Protein AF-A0A453LXI0-F1 (afdb_monomer)

pLDDT: mean 92.58, std 4.7, range [62.09, 98.31]

Organism: Aegilops tauschii subsp. strangulata (NCBI:txid200361)

Nearest PDB structures (foldseek):
  7ae3-assembly1_G  TM=7.743E-01  e=3.314E-04  Homo sapiens
  2mx4-assembly1_A  TM=5.446E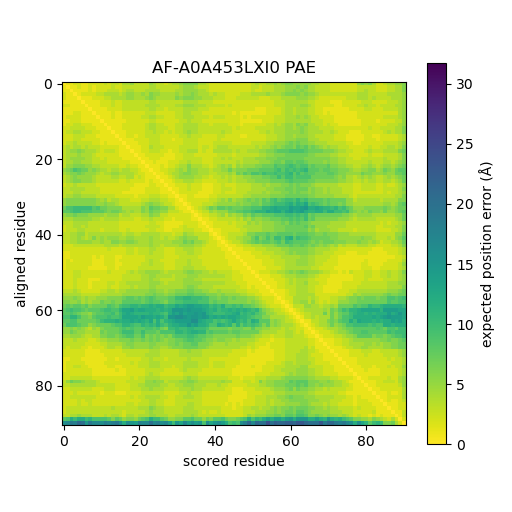-01  e=5.163E+00  Homo sapiens
  3vto-assembly2_P  TM=2.882E-01  e=8.525E+00  Muvirus mu
  3vto-assembly2_Q  TM=2.413E-01  e=9.076E+00  Muvirus mu

Radius of gyration: 15.56 Å; Cα contacts (8 Å, |Δi|>4): 134; chains: 1; bounding box: 40×26×40 Å

InterPro domains:
  IPR012340 Nucleic acid-binding, OB-fold [G3DSA:2.40.50.140] (1-90)
  IPR013238 RNA polymerase III, subunit Rpc25 [PF08292] (1-89)

Sequence (91 aa):
VSLDFFSDICIPGHLMQFGTVRGEDGRWALKTEDGDELHLDTDDEIRFLVSSIKYPPIPVEQKEDDKPFAPMQINGSIKGDGLGLLAWWAA

Foldseek 3Di:
DDDPVGDQEAADPVQEEPQWDQDPVRWIWRQDPVGDTHTDDPPFDWDWAFPDKDQDPDDPDDDPPHDDDDRMHTYIHQYDPCGTGVVVVDD

Structure (mmCIF, N/CA/C/O backbone):
data_AF-A0A453LXI0-F1
#
_entry.id   AF-A0A453LXI0-F1
#
loop_
_atom_site.group_PDB
_atom_site.id
_atom_site.type_symbol
_atom_site.label_atom_id
_atom_site.label_alt_id
_atom_site.label_comp_id
_atom_site.label_asym_id
_atom_site.label_entity_id
_atom_site.label_seq_id
_atom_site.pdbx_PDB_ins_code
_atom_site.Cartn_x
_atom_site.Cartn_y
_atom_site.Cartn_z
_atom_site.occupancy
_atom_site.B_iso_or_equiv
_atom_site.auth_seq_id
_atom_site.auth_comp_id
_atom_site.auth_asym_id
_atom_site.auth_atom_id
_atom_site.pdbx_PDB_model_num
ATOM 1 N N . VAL A 1 1 ? -5.556 -0.922 -1.723 1.00 94.62 1 VAL A N 1
ATOM 2 C CA . VAL A 1 1 ? -5.004 -2.290 -1.845 1.00 94.62 1 VAL A CA 1
ATOM 3 C C . VAL A 1 1 ? -5.963 -3.212 -1.133 1.00 94.62 1 VAL A C 1
ATOM 5 O O . VAL A 1 1 ? -6.434 -2.839 -0.065 1.00 94.62 1 VAL A O 1
ATOM 8 N N . SER A 1 2 ? -6.275 -4.360 -1.710 1.00 95.25 2 SER A N 1
ATOM 9 C CA . SER A 1 2 ? -7.170 -5.339 -1.099 1.00 95.25 2 SER A CA 1
ATOM 10 C C . SER A 1 2 ? -6.572 -6.732 -1.178 1.00 95.25 2 SER A C 1
ATOM 12 O O . SER A 1 2 ? -5.802 -7.047 -2.078 1.00 95.25 2 SER A O 1
ATOM 14 N N . LEU A 1 3 ? -6.947 -7.539 -0.201 1.00 93.88 3 LEU A N 1
ATOM 15 C CA . LEU A 1 3 ? -6.817 -8.983 -0.149 1.00 93.88 3 LEU A CA 1
ATOM 16 C C . LEU A 1 3 ? -8.238 -9.550 -0.083 1.00 93.88 3 LEU A C 1
ATOM 18 O O . LEU A 1 3 ? -9.156 -8.836 0.328 1.00 93.88 3 LEU A O 1
ATOM 22 N N . ASP A 1 4 ? -8.407 -10.837 -0.371 1.00 94.88 4 ASP A N 1
ATOM 23 C CA . ASP A 1 4 ? -9.723 -11.496 -0.364 1.00 94.88 4 ASP A CA 1
ATOM 24 C C . ASP A 1 4 ? -10.539 -11.239 0.915 1.00 94.88 4 ASP A C 1
ATOM 26 O O . ASP A 1 4 ? -11.754 -11.065 0.866 1.00 94.88 4 ASP A O 1
ATOM 30 N N . PHE A 1 5 ? -9.871 -11.186 2.071 1.00 94.81 5 PHE A N 1
ATOM 31 C CA . PHE A 1 5 ? -10.510 -11.021 3.379 1.00 94.81 5 PHE A CA 1
ATOM 32 C C . PHE A 1 5 ? -10.309 -9.635 4.018 1.00 94.81 5 PHE A C 1
ATOM 34 O O . PHE A 1 5 ? -10.812 -9.406 5.118 1.00 94.81 5 PHE A O 1
ATOM 41 N N . PHE A 1 6 ? -9.540 -8.725 3.404 1.00 95.81 6 PHE A N 1
ATOM 42 C CA . PHE A 1 6 ? -9.152 -7.464 4.049 1.00 95.81 6 PHE A CA 1
ATOM 43 C C . PHE A 1 6 ? -8.829 -6.344 3.052 1.00 95.81 6 PHE A C 1
ATOM 45 O O . PHE A 1 6 ? -7.982 -6.510 2.177 1.00 95.81 6 PHE A O 1
ATOM 52 N N . SER A 1 7 ? -9.442 -5.169 3.223 1.00 95.94 7 SER A N 1
ATOM 53 C CA . SER A 1 7 ? -9.327 -4.040 2.281 1.00 95.94 7 SER A CA 1
ATOM 54 C C . SER A 1 7 ? -8.865 -2.717 2.895 1.00 95.94 7 SER A C 1
ATOM 56 O O . SER A 1 7 ? -8.582 -1.775 2.155 1.00 95.94 7 SER A O 1
ATOM 58 N N . ASP A 1 8 ? -8.752 -2.616 4.221 1.00 97.12 8 ASP A N 1
ATOM 59 C CA . ASP A 1 8 ? -8.347 -1.385 4.918 1.00 97.12 8 ASP A CA 1
ATOM 60 C C . ASP A 1 8 ? -6.820 -1.177 4.886 1.00 97.12 8 ASP A C 1
ATOM 62 O O . ASP A 1 8 ? -6.146 -1.016 5.910 1.00 97.12 8 ASP A O 1
ATOM 66 N N . ILE A 1 9 ? -6.258 -1.206 3.673 1.00 97.31 9 ILE A N 1
ATOM 67 C CA . ILE A 1 9 ? -4.832 -1.059 3.376 1.00 97.31 9 ILE A CA 1
ATOM 68 C C . ILE A 1 9 ? -4.623 0.155 2.464 1.00 97.31 9 ILE A C 1
ATOM 70 O O . ILE A 1 9 ? -5.089 0.199 1.318 1.00 97.31 9 ILE A O 1
ATOM 74 N N . CYS A 1 10 ? -3.840 1.116 2.946 1.00 95.88 10 CYS A N 1
ATOM 75 C CA . CYS A 1 10 ? -3.466 2.320 2.212 1.00 95.88 10 CYS A CA 1
ATOM 76 C C . CYS A 1 10 ? -1.959 2.347 1.937 1.00 95.88 10 CYS A C 1
ATOM 78 O O . CYS A 1 10 ? -1.169 2.057 2.830 1.00 95.88 10 CYS A O 1
ATOM 80 N N . ILE A 1 11 ? -1.552 2.747 0.730 1.00 96.44 11 ILE A N 1
ATOM 81 C CA . ILE A 1 11 ? -0.165 3.127 0.431 1.00 96.44 11 ILE A CA 1
ATOM 82 C C . ILE A 1 11 ? -0.140 4.653 0.277 1.00 96.44 11 ILE A C 1
ATOM 84 O O . ILE A 1 11 ? -0.641 5.173 -0.722 1.00 96.44 11 ILE A O 1
ATOM 88 N N . PRO A 1 12 ? 0.395 5.401 1.256 1.00 94.81 12 PRO A N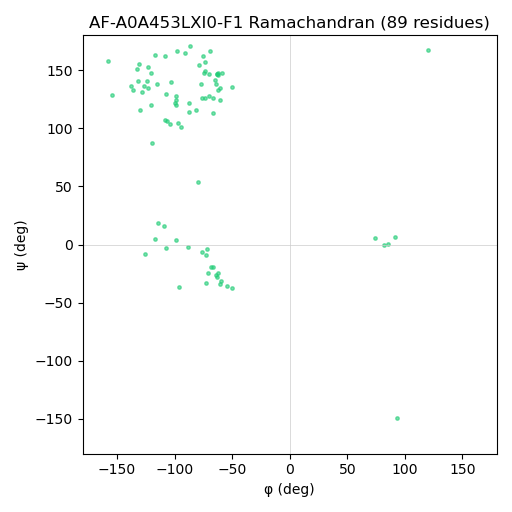 1
ATOM 89 C CA . PRO A 1 12 ? 0.550 6.845 1.140 1.00 94.81 12 PRO A CA 1
ATOM 90 C C . PRO A 1 12 ? 1.489 7.223 -0.011 1.00 94.81 12 PRO A C 1
ATOM 92 O O . PRO A 1 12 ? 2.504 6.563 -0.215 1.00 94.81 12 PRO A O 1
ATOM 95 N N . GLY A 1 13 ? 1.226 8.345 -0.689 1.00 92.81 13 GLY A N 1
ATOM 96 C CA . GLY A 1 13 ? 2.036 8.793 -1.835 1.00 92.81 13 GLY A CA 1
ATOM 97 C C . GLY A 1 13 ? 3.541 8.919 -1.544 1.00 92.81 13 GLY A C 1
ATOM 98 O O . GLY A 1 13 ? 4.367 8.559 -2.372 1.00 92.81 13 GLY A O 1
ATOM 99 N N . HIS A 1 14 ? 3.923 9.342 -0.333 1.00 92.69 14 HIS A N 1
ATOM 100 C CA . HIS A 1 14 ? 5.336 9.441 0.071 1.00 92.69 14 HIS A CA 1
ATOM 101 C C . HIS A 1 14 ? 6.025 8.079 0.316 1.00 92.69 14 HIS A C 1
ATOM 103 O O . HIS A 1 14 ? 7.241 8.034 0.516 1.00 92.69 14 HIS A O 1
ATOM 109 N N . LEU A 1 15 ? 5.257 6.984 0.322 1.00 96.00 15 LEU A N 1
ATOM 110 C CA . LEU A 1 15 ? 5.713 5.592 0.419 1.00 96.00 15 LEU A CA 1
ATOM 111 C C . LEU A 1 15 ? 5.525 4.828 -0.905 1.00 96.00 15 LEU A C 1
ATOM 113 O O . LEU A 1 15 ? 5.580 3.597 -0.924 1.00 96.00 15 LEU A O 1
ATOM 117 N N . MET A 1 16 ? 5.302 5.543 -2.009 1.00 95.69 16 MET A N 1
ATOM 118 C CA . MET A 1 16 ? 5.338 4.976 -3.357 1.00 95.69 16 MET A CA 1
ATOM 119 C C . MET A 1 16 ? 6.766 4.978 -3.922 1.00 95.69 16 MET A C 1
ATOM 121 O O . MET A 1 16 ? 7.675 5.565 -3.325 1.00 95.69 16 MET A O 1
ATOM 125 N N . GLN A 1 17 ? 6.975 4.311 -5.063 1.00 93.94 17 GLN A N 1
ATOM 126 C CA . GLN A 1 17 ? 8.261 4.351 -5.766 1.00 93.94 17 GLN A CA 1
ATOM 127 C C . GLN A 1 17 ? 8.634 5.789 -6.139 1.00 93.94 17 GLN A C 1
ATOM 129 O O . GLN A 1 17 ? 7.768 6.623 -6.431 1.00 93.94 17 GLN A O 1
ATOM 134 N N . PHE A 1 18 ? 9.932 6.085 -6.143 1.00 91.69 18 PHE A N 1
ATOM 135 C CA . PHE A 1 18 ? 10.416 7.390 -6.579 1.00 91.69 18 PHE A CA 1
ATOM 136 C C . PHE A 1 18 ? 10.028 7.637 -8.043 1.00 91.69 18 PHE A C 1
ATOM 138 O O . PHE A 1 18 ? 10.156 6.739 -8.861 1.00 91.69 18 PHE A O 1
ATOM 145 N N . GLY A 1 19 ? 9.525 8.833 -8.359 1.00 90.69 19 GLY A N 1
ATOM 146 C CA . GLY A 1 19 ? 9.017 9.148 -9.701 1.00 90.69 19 GLY A CA 1
ATOM 147 C C . GLY A 1 19 ? 7.557 8.751 -9.948 1.00 90.69 19 GLY A C 1
ATOM 148 O O . GLY A 1 19 ? 7.034 9.021 -11.028 1.00 90.69 19 GLY A O 1
ATOM 149 N N . THR A 1 20 ? 6.866 8.166 -8.960 1.00 94.06 20 THR A N 1
ATOM 150 C CA . THR A 1 20 ? 5.420 7.917 -9.071 1.00 94.06 20 THR A CA 1
ATOM 151 C C . THR A 1 20 ? 4.647 9.232 -9.004 1.00 94.06 20 THR A C 1
ATOM 153 O O . THR A 1 20 ? 4.797 10.008 -8.057 1.00 94.06 20 THR A O 1
ATOM 156 N N . VAL A 1 21 ? 3.777 9.462 -9.982 1.00 92.44 21 VAL A N 1
ATOM 157 C CA . VAL A 1 21 ? 2.887 10.624 -10.051 1.00 92.44 21 VAL A CA 1
ATOM 158 C C . VAL A 1 21 ? 1.431 10.184 -10.139 1.00 92.44 21 VAL A C 1
ATOM 160 O O . VAL A 1 21 ? 1.129 9.099 -10.635 1.00 92.44 21 VAL A O 1
ATOM 163 N N . ARG A 1 22 ? 0.523 11.036 -9.655 1.00 92.25 22 ARG A N 1
ATOM 164 C CA . ARG A 1 22 ? -0.919 10.850 -9.827 1.00 92.25 22 ARG A CA 1
ATOM 165 C C . ARG A 1 22 ? -1.406 11.736 -10.968 1.00 92.25 22 ARG A C 1
ATOM 167 O O . ARG A 1 22 ? -1.220 12.950 -10.901 1.00 92.25 22 ARG A O 1
ATOM 174 N N . GLY A 1 23 ? -2.004 11.133 -11.988 1.00 89.19 23 GLY A N 1
ATOM 175 C CA . GLY A 1 23 ? -2.634 11.838 -13.099 1.00 89.19 23 GLY A CA 1
ATOM 176 C C . GLY A 1 23 ? -3.906 12.578 -12.678 1.00 89.19 23 GLY A C 1
ATOM 177 O O . GLY A 1 23 ? -4.458 12.347 -11.598 1.00 89.19 23 GLY A O 1
ATOM 178 N N . GLU A 1 24 ? -4.390 13.466 -13.549 1.00 90.19 24 GLU A N 1
ATOM 179 C CA . GLU A 1 24 ? -5.666 14.179 -13.358 1.00 90.19 24 GLU A CA 1
ATOM 180 C C . GLU A 1 24 ? -6.873 13.231 -13.366 1.00 90.19 24 GLU A C 1
ATOM 182 O O . GLU A 1 24 ? -7.880 13.489 -12.710 1.00 90.19 24 GLU A O 1
ATOM 187 N N . ASP A 1 25 ? -6.742 12.093 -14.048 1.00 88.75 25 ASP A N 1
ATOM 188 C CA . ASP A 1 25 ? -7.694 10.981 -14.037 1.00 88.75 25 ASP A CA 1
ATOM 189 C C . ASP A 1 25 ? -7.699 10.199 -12.708 1.00 88.75 25 ASP A C 1
ATOM 191 O O . ASP A 1 25 ? -8.503 9.289 -12.503 1.00 88.75 25 ASP A O 1
ATOM 195 N N . GLY A 1 26 ? -6.802 10.557 -11.786 1.00 88.38 26 GLY A N 1
ATOM 196 C CA . GLY A 1 26 ? -6.657 9.948 -10.478 1.00 88.38 26 GLY A CA 1
ATOM 197 C C . GLY A 1 26 ? -5.841 8.657 -10.463 1.00 88.38 26 GLY A C 1
ATOM 198 O O . GLY A 1 26 ? -5.662 8.126 -9.359 1.00 88.38 26 GLY A O 1
ATOM 199 N N . ARG A 1 27 ? -5.334 8.184 -11.612 1.00 90.25 27 ARG A N 1
ATOM 200 C CA . ARG A 1 27 ? -4.482 6.991 -11.725 1.00 90.25 27 ARG A CA 1
ATOM 201 C C . ARG A 1 27 ? -3.046 7.302 -11.326 1.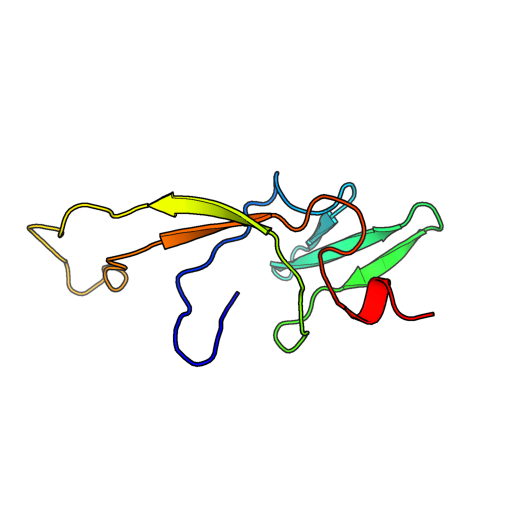00 90.25 27 ARG A C 1
ATOM 203 O O . ARG A 1 27 ? -2.599 8.444 -11.404 1.00 90.25 27 ARG A O 1
ATOM 210 N N . TRP A 1 28 ? -2.322 6.281 -10.885 1.00 92.69 28 TRP A N 1
ATOM 211 C CA . TRP A 1 28 ? -0.906 6.404 -10.548 1.00 92.69 28 TRP A CA 1
ATOM 212 C C . TRP A 1 28 ? -0.050 5.802 -11.658 1.00 92.69 28 TRP A C 1
ATOM 214 O O . TRP A 1 28 ? -0.387 4.749 -12.191 1.00 92.69 28 TRP A O 1
ATOM 224 N N . ALA A 1 29 ? 1.060 6.459 -11.982 1.00 93.56 29 ALA A N 1
ATOM 225 C CA . ALA A 1 29 ? 2.048 5.955 -12.927 1.00 93.56 29 ALA A CA 1
ATOM 226 C C . ALA A 1 29 ? 3.461 6.221 -12.407 1.00 93.56 29 ALA A C 1
ATOM 228 O O . ALA A 1 29 ? 3.752 7.311 -11.904 1.00 93.56 29 ALA A O 1
ATOM 229 N N . LEU A 1 30 ? 4.332 5.225 -12.525 1.00 92.81 30 LEU A N 1
ATOM 230 C CA . LEU A 1 30 ? 5.761 5.354 -12.278 1.00 92.81 30 LEU A CA 1
ATOM 231 C C . LEU A 1 30 ? 6.448 5.815 -13.563 1.00 92.81 30 LEU A C 1
ATOM 233 O O . LEU A 1 30 ? 6.370 5.132 -14.580 1.00 92.81 30 LEU A O 1
ATOM 237 N N . LYS A 1 31 ? 7.134 6.958 -13.500 1.00 92.19 31 LYS A N 1
ATOM 238 C CA . LYS A 1 31 ? 8.002 7.425 -14.583 1.00 92.19 31 LYS A CA 1
ATOM 239 C C . LYS A 1 31 ? 9.393 6.837 -14.401 1.00 92.19 31 LYS A C 1
ATOM 241 O O . LYS A 1 31 ? 10.048 7.147 -13.404 1.00 92.19 31 LYS A O 1
ATOM 246 N N . THR A 1 32 ? 9.818 5.982 -15.324 1.00 87.88 32 THR A N 1
ATOM 247 C CA . THR A 1 32 ? 11.171 5.411 -15.308 1.00 87.88 32 THR A CA 1
ATOM 248 C C . THR A 1 32 ? 12.190 6.450 -15.777 1.00 87.88 32 THR A C 1
ATOM 250 O O . THR A 1 32 ? 11.837 7.456 -16.397 1.00 87.88 32 THR A O 1
ATOM 253 N N . GLU A 1 33 ? 13.471 6.226 -15.480 1.00 86.69 33 GLU A N 1
ATOM 254 C CA . GLU A 1 33 ? 14.548 7.105 -15.962 1.00 86.69 33 GLU A CA 1
ATOM 255 C C . GLU A 1 33 ? 14.655 7.105 -17.495 1.00 86.69 33 GLU A C 1
ATOM 257 O O . GLU A 1 33 ? 15.025 8.121 -18.083 1.00 86.69 33 GLU A O 1
ATOM 262 N N . ASP A 1 34 ? 14.250 6.006 -18.136 1.00 86.88 34 ASP A N 1
ATOM 263 C CA . ASP A 1 34 ? 14.210 5.847 -19.593 1.00 86.88 34 ASP A CA 1
ATOM 264 C C . ASP A 1 34 ? 13.023 6.581 -20.251 1.00 86.88 34 ASP A C 1
ATOM 266 O O . ASP A 1 34 ? 12.950 6.683 -21.476 1.00 86.88 34 ASP A O 1
ATOM 270 N N . GLY A 1 35 ? 12.119 7.153 -19.447 1.00 85.44 35 GLY A N 1
ATOM 271 C CA . GLY A 1 35 ? 10.968 7.930 -19.908 1.00 85.44 35 GLY A CA 1
ATOM 272 C C . GLY A 1 35 ? 9.689 7.119 -20.123 1.00 85.44 35 GLY A C 1
ATOM 273 O O . GLY A 1 35 ? 8.700 7.688 -20.589 1.00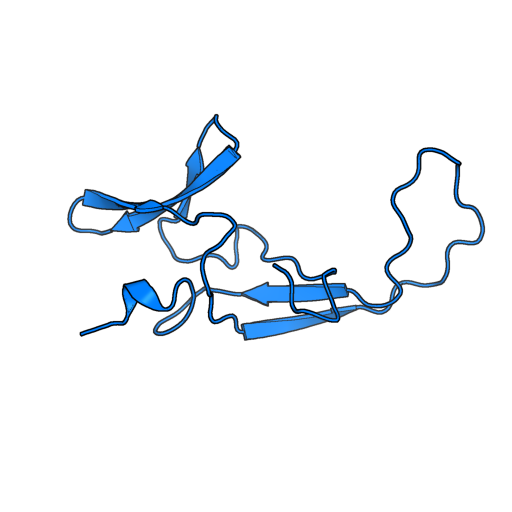 85.44 35 GLY A O 1
ATOM 274 N N . ASP A 1 36 ? 9.679 5.836 -19.759 1.00 87.88 36 ASP A N 1
ATOM 275 C CA . ASP A 1 36 ? 8.478 5.003 -19.809 1.00 87.88 36 ASP A CA 1
ATOM 276 C C . ASP A 1 36 ? 7.517 5.348 -18.663 1.00 87.88 36 ASP A C 1
ATOM 278 O O . ASP A 1 36 ? 7.929 5.695 -17.550 1.00 87.88 36 ASP A O 1
ATOM 282 N N . GLU A 1 37 ? 6.216 5.213 -18.923 1.00 91.00 37 GLU A N 1
ATOM 283 C CA . GLU A 1 37 ? 5.162 5.369 -17.918 1.00 91.00 37 GLU A CA 1
ATOM 284 C C . GLU A 1 37 ? 4.552 4.003 -17.584 1.00 91.00 37 GLU A C 1
ATOM 286 O O . GLU A 1 37 ? 3.813 3.409 -18.368 1.00 91.00 37 GLU A O 1
ATOM 291 N N . LEU A 1 38 ? 4.867 3.498 -16.391 1.00 90.81 38 LEU A N 1
ATOM 292 C CA . LEU A 1 38 ? 4.336 2.240 -15.877 1.00 90.81 38 LEU A CA 1
ATOM 293 C C . LEU A 1 38 ? 3.107 2.526 -15.013 1.00 90.81 38 LEU A C 1
ATOM 295 O O . LEU A 1 38 ? 3.226 2.956 -13.861 1.00 90.81 38 LEU A O 1
ATOM 299 N N . HIS A 1 39 ? 1.921 2.310 -15.574 1.00 92.00 39 HIS A N 1
ATOM 300 C CA . HIS A 1 39 ? 0.657 2.524 -14.874 1.00 92.00 39 HIS A CA 1
ATOM 301 C C . HIS A 1 39 ? 0.423 1.476 -13.779 1.00 92.00 39 HIS A C 1
ATOM 303 O O . HIS A 1 39 ? 0.841 0.328 -13.898 1.00 92.00 39 HIS A O 1
ATOM 309 N N . LEU A 1 40 ? -0.232 1.904 -12.699 1.00 91.81 40 LEU A N 1
ATOM 310 C CA . LEU A 1 40 ? -0.761 1.032 -11.658 1.00 91.81 40 LEU A CA 1
ATOM 311 C C . LEU A 1 40 ? -2.277 0.936 -11.851 1.00 91.81 40 LEU A C 1
ATOM 313 O O . LEU A 1 40 ? -2.995 1.883 -11.501 1.00 91.81 40 LEU A O 1
ATOM 317 N N . ASP A 1 41 ? -2.758 -0.178 -12.396 1.00 90.00 41 ASP A N 1
ATOM 318 C CA . ASP A 1 41 ? -4.183 -0.426 -12.588 1.00 90.00 41 ASP A CA 1
ATOM 319 C C . ASP A 1 41 ? -4.799 -1.152 -11.377 1.00 90.00 41 ASP A C 1
ATOM 321 O O . ASP A 1 41 ? -4.119 -1.632 -10.467 1.00 90.00 41 ASP A O 1
ATOM 325 N N . THR A 1 42 ? -6.131 -1.161 -11.300 1.00 87.62 42 THR A N 1
ATOM 326 C CA . THR A 1 42 ? -6.867 -1.668 -10.128 1.00 87.62 42 THR A CA 1
ATOM 327 C C . THR A 1 42 ? -6.816 -3.182 -9.964 1.00 87.62 42 THR A C 1
ATOM 329 O O . THR A 1 42 ? -6.973 -3.656 -8.841 1.00 87.62 42 THR A O 1
ATOM 332 N N . ASP A 1 43 ? -6.599 -3.911 -11.058 1.00 90.00 43 ASP A N 1
ATOM 333 C CA . ASP A 1 43 ? -6.625 -5.377 -11.094 1.00 90.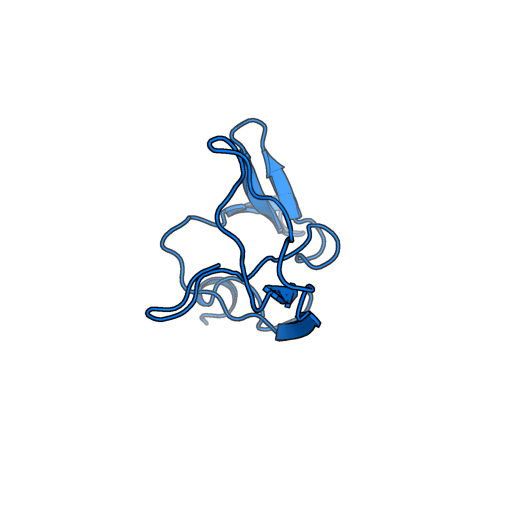00 43 ASP A CA 1
ATOM 334 C C . ASP A 1 43 ? -5.214 -5.990 -11.027 1.00 90.00 43 ASP A C 1
ATOM 336 O 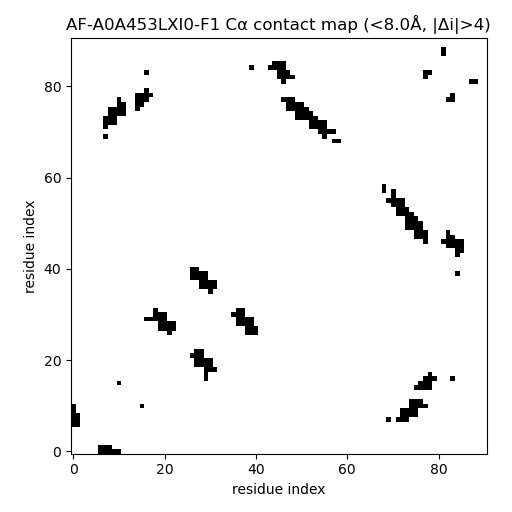O . ASP A 1 43 ? -5.057 -7.209 -11.099 1.00 90.00 43 ASP A O 1
ATOM 340 N N . ASP A 1 44 ? -4.182 -5.153 -10.874 1.00 92.75 44 ASP A N 1
ATOM 341 C CA . ASP A 1 44 ? -2.798 -5.603 -10.823 1.00 92.75 44 ASP A CA 1
ATOM 342 C C . ASP A 1 44 ? -2.426 -6.210 -9.468 1.00 92.75 44 ASP A C 1
ATOM 344 O O . ASP A 1 44 ? -2.696 -5.662 -8.391 1.00 92.75 44 ASP A O 1
ATOM 348 N N . GLU A 1 45 ? -1.686 -7.315 -9.523 1.00 94.94 45 GLU A N 1
ATOM 349 C CA . GLU A 1 45 ? -1.052 -7.884 -8.343 1.00 94.94 45 GLU A CA 1
ATOM 350 C C . GLU A 1 45 ? 0.190 -7.081 -7.950 1.00 94.94 45 GLU A C 1
ATOM 352 O O . GLU A 1 45 ? 1.134 -6.892 -8.730 1.00 94.94 45 GLU A O 1
ATOM 357 N N . ILE A 1 46 ? 0.219 -6.655 -6.687 1.00 95.62 46 ILE A N 1
ATOM 358 C CA . ILE A 1 46 ? 1.335 -5.901 -6.126 1.00 95.62 46 ILE A CA 1
ATOM 359 C C . ILE A 1 46 ? 1.970 -6.621 -4.940 1.00 95.62 46 ILE A C 1
ATOM 361 O O . ILE A 1 46 ? 1.301 -7.248 -4.117 1.00 95.62 46 ILE A O 1
ATOM 365 N N . ARG A 1 47 ? 3.280 -6.435 -4.784 1.00 96.81 47 ARG A N 1
ATOM 366 C CA . ARG A 1 47 ? 4.004 -6.713 -3.545 1.00 96.81 47 ARG A CA 1
ATOM 367 C C . ARG A 1 47 ? 4.205 -5.412 -2.780 1.00 96.81 47 ARG A C 1
ATOM 369 O O . ARG A 1 47 ? 4.794 -4.468 -3.299 1.00 96.81 47 ARG A O 1
ATOM 376 N N . PHE A 1 48 ? 3.762 -5.363 -1.529 1.00 97.38 48 PHE A N 1
ATOM 377 C CA . PHE A 1 48 ? 3.959 -4.205 -0.657 1.00 97.38 48 PHE A CA 1
ATOM 378 C C . PHE A 1 48 ? 4.520 -4.630 0.702 1.00 97.38 48 PHE A C 1
ATOM 380 O O . PHE A 1 48 ? 4.337 -5.762 1.148 1.00 97.38 48 PHE A O 1
ATOM 387 N N . LEU A 1 49 ? 5.197 -3.701 1.370 1.00 97.88 49 LEU A N 1
ATOM 388 C CA . LEU A 1 49 ? 5.720 -3.872 2.718 1.00 97.88 49 LEU A CA 1
ATOM 389 C C . LEU A 1 49 ? 4.777 -3.220 3.734 1.00 97.88 49 LEU A C 1
ATOM 391 O O . LEU A 1 49 ? 4.465 -2.031 3.627 1.00 97.88 49 LEU A O 1
ATOM 395 N N . VAL A 1 50 ? 4.362 -3.966 4.758 1.00 97.81 50 VAL A N 1
ATOM 396 C CA . VAL A 1 50 ? 3.602 -3.418 5.892 1.00 97.81 50 VAL A CA 1
ATOM 397 C C . VAL A 1 50 ? 4.501 -2.464 6.680 1.00 97.81 50 VAL A C 1
ATOM 399 O O . VAL A 1 50 ? 5.480 -2.882 7.288 1.00 97.81 50 VAL A O 1
ATOM 402 N N . SER A 1 51 ? 4.169 -1.173 6.665 1.00 96.25 51 SER A N 1
ATOM 403 C CA . SER A 1 51 ? 4.961 -0.124 7.322 1.00 96.25 51 SER A CA 1
ATOM 404 C C . SER A 1 51 ? 4.436 0.218 8.714 1.00 96.25 51 SER A C 1
ATOM 406 O O . SER A 1 51 ? 5.210 0.514 9.618 1.00 96.25 51 SER A O 1
ATOM 408 N N . SER A 1 52 ? 3.116 0.197 8.909 1.00 97.19 52 SER A N 1
ATOM 409 C CA . SER A 1 52 ? 2.507 0.335 10.236 1.00 97.19 52 SER A CA 1
ATOM 410 C C . SER A 1 52 ? 1.102 -0.251 10.272 1.00 97.19 52 SER A C 1
ATOM 412 O O . SER A 1 52 ? 0.428 -0.350 9.246 1.00 97.19 52 SER A O 1
ATOM 414 N N . ILE A 1 53 ? 0.659 -0.590 11.480 1.00 98.00 53 ILE A N 1
ATOM 415 C CA . ILE A 1 53 ? -0.694 -1.058 11.772 1.00 98.00 53 ILE A CA 1
ATOM 416 C C . ILE A 1 53 ? -1.284 -0.130 12.831 1.00 98.00 53 ILE A C 1
ATOM 418 O O . ILE A 1 53 ? -0.611 0.214 13.805 1.00 98.00 53 ILE A O 1
ATOM 422 N N . LYS A 1 54 ? -2.532 0.287 12.633 1.00 96.94 54 LYS A N 1
ATOM 423 C CA . LYS A 1 54 ? -3.276 1.136 13.562 1.00 96.94 54 LYS A CA 1
ATOM 424 C C . LYS A 1 54 ? -4.583 0.459 13.949 1.00 96.94 54 LYS A C 1
ATOM 426 O O . LYS A 1 54 ? -5.257 -0.117 13.101 1.00 96.94 54 LYS A O 1
ATOM 431 N N . TYR A 1 55 ? -4.937 0.603 15.220 1.00 96.94 55 TYR A N 1
ATOM 432 C CA . TYR A 1 55 ? -6.211 0.165 15.783 1.00 96.94 55 TYR A CA 1
ATOM 433 C C . TYR A 1 55 ? -6.919 1.401 16.339 1.00 96.94 55 TYR A C 1
ATOM 435 O O . TYR A 1 55 ? -6.668 1.781 17.486 1.00 96.94 55 TYR A O 1
ATOM 443 N N . PRO A 1 56 ? -7.692 2.122 15.508 1.00 94.44 56 PRO A N 1
ATOM 444 C CA . PRO A 1 56 ? -8.406 3.301 15.971 1.00 94.44 56 PRO A CA 1
ATOM 445 C C . PRO A 1 56 ? -9.435 2.918 17.048 1.00 94.44 56 PRO A C 1
ATOM 447 O O . PRO A 1 56 ? -10.001 1.823 17.002 1.00 94.44 56 PRO A O 1
ATOM 450 N N . PRO A 1 57 ? -9.691 3.799 18.028 1.00 93.75 57 PRO A N 1
ATOM 451 C CA . PRO A 1 57 ? -10.745 3.567 19.006 1.00 93.75 57 PRO A CA 1
ATOM 452 C C . PRO A 1 57 ? -12.108 3.504 18.310 1.00 93.75 57 PRO A C 1
ATOM 454 O O . PRO A 1 57 ? -12.336 4.196 17.316 1.00 93.75 57 PRO A O 1
ATOM 457 N N . ILE A 1 58 ? -13.014 2.691 18.856 1.00 92.06 58 ILE A N 1
ATOM 458 C CA . ILE A 1 58 ? -14.377 2.557 18.335 1.00 92.06 58 ILE A CA 1
ATOM 459 C C . ILE A 1 58 ? -15.069 3.930 18.417 1.00 92.06 58 ILE A C 1
ATOM 461 O O . ILE A 1 58 ? -15.112 4.512 19.506 1.00 92.06 58 ILE A O 1
ATOM 465 N N . PRO A 1 59 ? -15.602 4.463 17.302 1.00 91.12 59 PRO A N 1
ATOM 466 C CA . PRO A 1 59 ? -16.311 5.733 17.305 1.00 91.12 59 PRO A CA 1
ATOM 467 C C . PRO A 1 59 ? -17.551 5.650 18.195 1.00 91.12 59 PRO A C 1
ATOM 469 O O . PRO A 1 59 ? -18.327 4.702 18.091 1.00 91.12 59 PRO A O 1
ATOM 472 N N . VAL A 1 60 ? -17.738 6.650 19.059 1.00 90.12 60 VAL A N 1
ATOM 473 C CA . VAL A 1 60 ? -18.928 6.756 19.925 1.00 90.12 60 VAL A CA 1
ATOM 474 C C . VAL A 1 60 ? -20.161 7.151 19.110 1.00 90.12 60 VAL A C 1
ATOM 476 O O . VAL A 1 60 ? -21.265 6.697 19.392 1.00 90.12 60 VAL A O 1
ATOM 479 N N . GLU A 1 61 ? -19.958 7.960 18.072 1.00 90.31 61 GLU A N 1
ATOM 480 C CA . GLU A 1 61 ? -20.984 8.396 17.132 1.00 90.31 61 GLU A CA 1
ATOM 481 C C . GLU A 1 61 ? -20.512 8.080 15.707 1.00 90.31 61 GLU A C 1
ATOM 483 O O . GLU A 1 61 ? -19.349 8.309 15.370 1.00 90.31 61 GLU A O 1
ATOM 488 N N . GLN A 1 62 ? -21.413 7.546 14.883 1.00 86.44 62 GLN A N 1
ATOM 489 C CA . GLN A 1 62 ? -21.243 7.377 13.438 1.00 86.44 62 GLN A CA 1
ATOM 490 C C . GLN A 1 62 ? -22.489 7.948 12.776 1.00 86.44 62 GLN A C 1
ATOM 492 O O . GLN A 1 62 ? -23.600 7.470 13.018 1.00 86.44 62 GLN A O 1
ATOM 497 N N . LYS A 1 63 ? -22.315 9.012 11.996 1.00 90.94 63 LYS A N 1
ATOM 498 C CA . LYS A 1 63 ? -23.395 9.595 11.200 1.00 90.94 63 LYS A CA 1
ATOM 499 C C . LYS A 1 63 ? -23.692 8.680 10.017 1.00 90.94 63 LYS A C 1
ATOM 501 O O .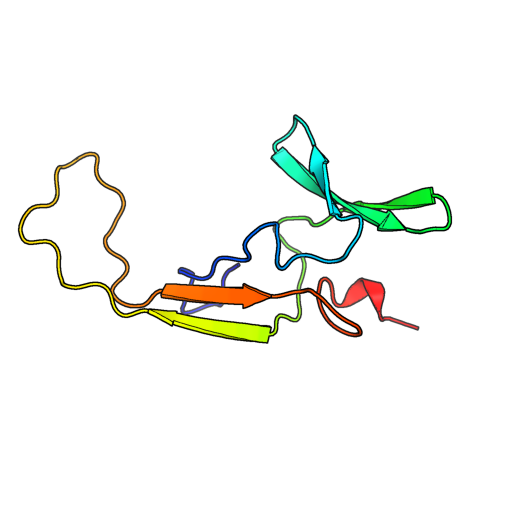 LYS A 1 63 ? -22.834 7.917 9.588 1.00 90.94 63 LYS A O 1
ATOM 506 N N . GLU A 1 64 ? -24.897 8.789 9.469 1.00 89.00 64 GLU A N 1
ATOM 507 C CA . GLU A 1 64 ? -25.336 7.967 8.332 1.00 89.00 64 GLU A CA 1
ATOM 508 C C . GLU A 1 64 ? -24.442 8.143 7.089 1.00 89.00 64 GLU A C 1
ATOM 510 O O . GLU A 1 64 ? -24.209 7.184 6.360 1.00 89.00 64 GLU A O 1
ATOM 515 N N . ASP A 1 65 ? -23.866 9.337 6.906 1.00 91.50 65 ASP A N 1
ATOM 516 C CA . ASP A 1 65 ? -22.965 9.663 5.792 1.00 91.50 65 ASP A CA 1
ATOM 517 C C . ASP A 1 65 ? -21.478 9.353 6.069 1.00 91.50 65 ASP A C 1
ATOM 519 O O . ASP A 1 65 ? -20.620 9.589 5.209 1.00 91.50 65 ASP A O 1
ATOM 523 N N . ASP A 1 66 ? -21.133 8.871 7.269 1.00 88.88 66 ASP A N 1
ATOM 524 C CA . ASP A 1 66 ? -19.746 8.552 7.600 1.00 88.88 66 ASP A CA 1
ATOM 525 C C . ASP A 1 66 ? -19.297 7.270 6.888 1.00 88.88 66 ASP A C 1
ATOM 527 O O . ASP A 1 66 ? -20.057 6.331 6.646 1.00 88.88 66 ASP A O 1
ATOM 531 N N . LYS A 1 67 ? -18.002 7.205 6.564 1.00 86.25 67 LYS A N 1
ATOM 532 C CA . LYS A 1 67 ? -17.420 5.972 6.028 1.00 86.25 67 LYS A CA 1
ATOM 533 C C . LYS A 1 67 ? -17.507 4.853 7.075 1.00 86.25 67 LYS A C 1
ATOM 535 O O . LYS A 1 67 ? -17.307 5.138 8.259 1.00 86.25 67 LYS A O 1
ATOM 540 N N . PRO A 1 68 ? -17.688 3.588 6.647 1.00 90.38 68 PRO A N 1
ATOM 541 C CA . PRO A 1 68 ? -17.647 2.448 7.551 1.00 90.38 68 PRO A CA 1
ATOM 542 C C . PRO A 1 68 ? -16.392 2.461 8.426 1.00 90.38 68 PRO A C 1
ATOM 544 O O . PRO A 1 68 ? -15.282 2.715 7.948 1.00 90.38 68 PRO A O 1
ATOM 547 N N . PHE A 1 69 ? -16.572 2.191 9.717 1.00 92.44 69 PHE A N 1
ATOM 548 C CA . PHE A 1 69 ? -15.457 2.115 10.648 1.00 92.44 69 PHE A CA 1
ATOM 549 C C . PHE A 1 69 ? -14.549 0.920 10.334 1.00 92.44 69 PHE A C 1
ATOM 551 O O . PHE A 1 69 ? -14.996 -0.225 10.313 1.00 92.44 69 PHE A O 1
ATOM 558 N N . ALA A 1 70 ? -13.258 1.205 10.168 1.00 93.88 70 ALA A N 1
ATOM 559 C CA . ALA A 1 70 ? -12.208 0.211 10.004 1.00 93.88 70 ALA A CA 1
ATOM 560 C C . ALA A 1 70 ? -11.516 -0.049 11.359 1.00 93.88 70 ALA A C 1
ATOM 562 O O . ALA A 1 70 ? -10.715 0.787 11.793 1.00 93.88 70 ALA A O 1
ATOM 563 N N . PRO A 1 71 ? -11.778 -1.183 12.040 1.00 95.00 71 PRO A N 1
ATOM 564 C CA . PRO A 1 71 ? -11.193 -1.483 13.353 1.00 95.00 71 PRO A CA 1
ATOM 565 C C . PRO A 1 71 ? -9.681 -1.732 13.299 1.00 95.00 71 PRO A C 1
ATOM 567 O O . PRO A 1 71 ? -8.992 -1.631 14.314 1.00 95.00 71 PRO A O 1
ATOM 570 N N . MET A 1 72 ? -9.159 -2.051 12.116 1.00 96.88 72 MET A N 1
ATOM 571 C CA . MET A 1 72 ? -7.743 -2.233 11.843 1.00 96.88 72 MET A CA 1
ATOM 572 C C . MET A 1 72 ? -7.417 -1.540 10.526 1.00 96.88 72 MET A C 1
ATOM 574 O O . MET A 1 72 ? -8.120 -1.721 9.539 1.00 96.88 72 MET A O 1
ATOM 578 N N . GLN A 1 73 ? -6.341 -0.760 10.509 1.00 97.06 73 GLN A N 1
ATOM 579 C CA . GLN A 1 73 ? -5.862 -0.064 9.319 1.00 97.06 73 GLN A CA 1
ATOM 580 C C . GLN A 1 73 ? -4.382 -0.359 9.108 1.00 97.06 73 GLN A C 1
ATOM 582 O O . GLN A 1 73 ? -3.572 -0.211 10.029 1.00 97.06 73 GLN A O 1
ATOM 587 N N . ILE A 1 74 ? -4.018 -0.738 7.887 1.00 98.31 74 ILE A N 1
ATOM 588 C CA . ILE A 1 74 ? -2.634 -1.002 7.495 1.00 98.31 74 ILE A CA 1
ATOM 589 C C . ILE A 1 74 ? -2.147 0.136 6.601 1.00 98.31 74 ILE A C 1
ATOM 591 O O . ILE A 1 74 ? -2.775 0.465 5.596 1.00 98.31 74 ILE A O 1
ATOM 595 N N . ASN A 1 75 ? -0.984 0.702 6.929 1.00 97.69 75 ASN A N 1
ATOM 596 C CA . ASN A 1 75 ? -0.237 1.524 5.980 1.00 97.69 75 ASN A CA 1
ATOM 597 C C . ASN A 1 75 ? 0.870 0.675 5.361 1.00 97.69 75 ASN A C 1
ATOM 599 O O . ASN A 1 75 ? 1.741 0.161 6.070 1.00 97.69 75 ASN A O 1
ATOM 603 N N . GLY A 1 76 ? 0.821 0.535 4.044 1.00 97.75 76 GLY A N 1
ATOM 604 C CA . GLY A 1 76 ? 1.821 -0.132 3.232 1.00 97.75 76 GLY A CA 1
ATOM 605 C C . GLY A 1 76 ? 2.808 0.846 2.599 1.00 97.75 76 GLY A C 1
ATOM 606 O O . GLY A 1 76 ? 2.579 2.053 2.538 1.00 97.75 76 GLY A O 1
ATOM 607 N N . SER A 1 77 ? 3.895 0.286 2.091 1.00 97.62 77 SER A N 1
ATOM 608 C CA . SER A 1 77 ? 4.885 0.951 1.253 1.00 97.62 77 SER A CA 1
ATOM 609 C C . SER A 1 77 ? 5.171 0.077 0.040 1.00 97.62 77 SER A C 1
ATOM 611 O O . SER A 1 77 ? 5.279 -1.143 0.171 1.00 97.62 77 SER A O 1
ATOM 613 N N . ILE A 1 78 ? 5.325 0.700 -1.123 1.00 96.88 78 ILE A N 1
ATOM 614 C CA . ILE A 1 78 ? 5.900 0.064 -2.318 1.00 96.88 78 ILE A CA 1
ATOM 615 C C . ILE A 1 78 ? 7.228 0.715 -2.701 1.00 96.88 78 ILE A C 1
ATOM 617 O O . ILE A 1 78 ? 7.666 0.602 -3.835 1.00 96.88 78 ILE A O 1
ATOM 621 N N . LYS A 1 79 ? 7.850 1.443 -1.774 1.00 95.19 79 LYS A N 1
ATOM 622 C CA . LYS A 1 79 ? 9.126 2.113 -1.990 1.00 95.19 79 LYS A CA 1
ATOM 623 C C . LYS A 1 79 ? 10.279 1.124 -1.821 1.00 95.19 79 LYS A C 1
ATOM 625 O O . LYS A 1 79 ? 10.510 0.659 -0.704 1.00 95.19 79 LYS A O 1
ATOM 630 N N . GLY A 1 80 ? 11.025 0.877 -2.895 1.00 92.31 80 GLY A N 1
ATOM 631 C CA . GLY A 1 80 ? 12.217 0.024 -2.905 1.00 92.31 80 GLY A CA 1
ATOM 632 C C . GLY A 1 80 ? 12.117 -1.167 -3.857 1.00 92.31 80 GLY A C 1
ATOM 633 O O . GLY A 1 80 ? 11.045 -1.483 -4.372 1.00 92.31 80 GLY A O 1
ATOM 634 N N . ASP A 1 81 ? 13.249 -1.820 -4.093 1.00 92.25 81 ASP A N 1
ATOM 635 C CA . ASP A 1 81 ? 13.372 -2.862 -5.113 1.00 92.25 81 ASP A CA 1
ATOM 636 C C . ASP A 1 81 ? 12.511 -4.094 -4.809 1.00 92.25 81 ASP A C 1
ATOM 638 O O . ASP A 1 81 ? 12.372 -4.527 -3.661 1.00 92.25 81 ASP A O 1
ATOM 642 N N . GLY A 1 82 ? 11.923 -4.676 -5.854 1.00 93.19 82 GLY A N 1
ATOM 643 C CA . GLY A 1 82 ? 11.049 -5.843 -5.740 1.00 93.19 82 GLY A CA 1
ATOM 644 C C . GLY A 1 82 ? 9.658 -5.560 -5.156 1.00 93.19 82 GLY A C 1
ATOM 645 O O . GLY A 1 82 ? 8.918 -6.521 -4.921 1.00 93.19 82 GLY A O 1
ATOM 646 N N . LEU A 1 83 ? 9.305 -4.291 -4.904 1.00 95.31 83 LEU A N 1
ATOM 647 C CA . LEU A 1 83 ? 7.980 -3.836 -4.461 1.00 95.31 83 LEU A CA 1
ATOM 648 C C . LEU A 1 83 ? 7.227 -3.090 -5.576 1.00 95.31 83 LEU A C 1
ATOM 650 O O . LEU A 1 83 ? 7.817 -2.604 -6.538 1.00 95.31 83 LEU A O 1
ATOM 654 N N . GLY A 1 84 ? 5.911 -2.961 -5.427 1.00 94.50 84 GLY A N 1
ATOM 655 C CA . GLY A 1 84 ? 5.021 -2.458 -6.474 1.00 94.50 84 GLY A CA 1
ATOM 656 C C . GLY A 1 84 ? 4.453 -3.604 -7.301 1.00 94.50 84 GLY A C 1
ATOM 657 O O . GLY A 1 84 ? 4.248 -4.692 -6.761 1.00 94.50 84 GLY A O 1
ATOM 658 N N . LEU A 1 85 ? 4.177 -3.373 -8.582 1.00 94.62 85 LEU A N 1
ATOM 659 C CA . LEU A 1 85 ? 3.611 -4.405 -9.454 1.00 94.62 85 LEU A CA 1
ATOM 660 C C . LEU A 1 85 ? 4.597 -5.558 -9.613 1.00 94.62 85 LEU A C 1
ATOM 662 O O . LEU A 1 85 ? 5.789 -5.340 -9.825 1.00 94.62 85 LEU A O 1
ATOM 666 N N . LEU A 1 86 ? 4.097 -6.792 -9.566 1.00 93.00 86 LEU A N 1
ATOM 667 C CA . LEU A 1 86 ? 4.933 -7.969 -9.819 1.00 93.00 86 LEU A CA 1
ATOM 668 C C . LEU A 1 86 ? 5.529 -7.945 -11.235 1.00 93.00 86 LEU A C 1
ATOM 670 O O . LEU A 1 86 ? 6.677 -8.344 -11.420 1.00 93.00 86 LEU A O 1
ATOM 674 N N . ALA A 1 87 ? 4.781 -7.405 -12.201 1.00 89.69 87 A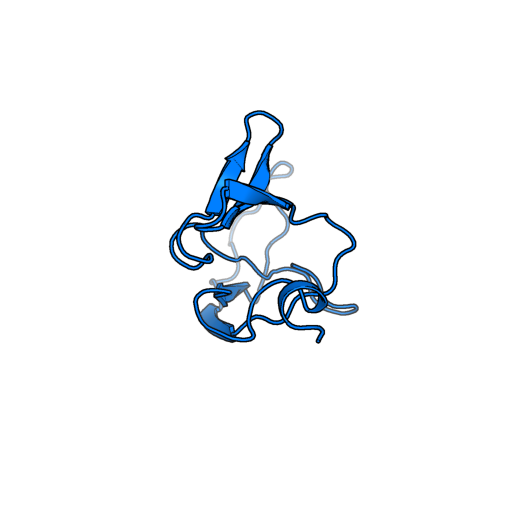LA A N 1
ATOM 675 C CA . ALA A 1 87 ? 5.197 -7.271 -13.594 1.00 89.69 87 ALA A CA 1
ATOM 676 C C . ALA A 1 87 ? 6.432 -6.372 -13.795 1.00 89.69 87 ALA A C 1
ATOM 678 O O . ALA A 1 87 ? 7.161 -6.575 -14.758 1.00 89.69 87 ALA A O 1
ATOM 679 N N . TRP A 1 88 ? 6.718 -5.430 -12.885 1.00 88.69 88 TRP A N 1
ATOM 680 C CA . TRP A 1 88 ? 7.917 -4.576 -12.973 1.00 88.69 88 TRP A CA 1
ATOM 681 C C . TRP A 1 88 ? 9.226 -5.348 -12.790 1.00 88.69 88 TRP A C 1
ATOM 683 O O . TRP A 1 88 ? 10.291 -4.858 -13.151 1.00 88.69 88 TRP A O 1
ATOM 693 N N . TRP A 1 89 ? 9.150 -6.541 -12.203 1.00 87.62 89 TRP A N 1
ATOM 694 C CA . TRP A 1 89 ? 10.309 -7.338 -11.803 1.00 87.62 89 TRP A CA 1
ATOM 695 C C . TRP A 1 89 ? 10.387 -8.675 -12.546 1.00 87.62 89 TRP A C 1
ATOM 697 O O . TRP A 1 89 ? 11.231 -9.509 -12.215 1.00 87.62 89 TRP A O 1
ATOM 707 N N . ALA A 1 90 ? 9.485 -8.908 -13.503 1.00 83.69 90 ALA A N 1
ATOM 708 C CA . ALA A 1 90 ? 9.524 -10.085 -14.355 1.00 83.69 90 ALA A CA 1
ATOM 709 C C . ALA A 1 90 ? 10.666 -9.933 -15.375 1.00 83.69 90 ALA A C 1
ATOM 711 O O . ALA A 1 90 ? 10.752 -8.915 -16.059 1.00 83.69 90 ALA A O 1
ATOM 712 N N . ALA A 1 91 ? 11.552 -10.930 -15.421 1.00 62.09 91 ALA A N 1
ATOM 713 C CA . ALA A 1 91 ? 12.683 -11.013 -16.346 1.00 62.09 91 ALA A CA 1
ATOM 714 C C . ALA A 1 91 ? 12.304 -11.732 -17.646 1.00 62.09 91 ALA A C 1
ATOM 716 O O . ALA A 1 91 ? 11.472 -12.668 -17.574 1.00 62.09 91 ALA A O 1
#

Secondary structure (DSSP, 8-state):
--BTTB--EE--GGGSPTTEEE-TTS-EEEE-TTS-EEEE-TT--EE-EEEEEE-PPPPS---TTSPPP-SSEEEEE--STT-EEGGGG--

Solvent-accessible surface area (backbone atoms only — not comparable to full-atom values): 5780 Å² total; per-residue (Å²): 93,74,51,102,91,50,57,58,36,43,66,52,78,93,30,40,43,84,59,54,44,71,49,97,89,68,45,41,29,35,46,46,96,91,68,49,75,49,69,60,63,94,87,62,65,64,38,67,45,84,71,48,78,46,68,59,78,8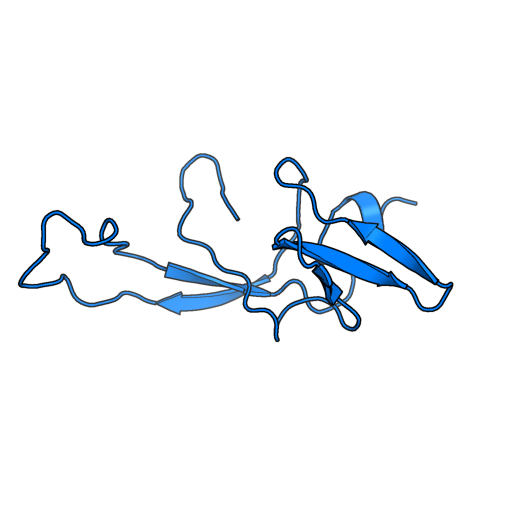2,72,92,72,80,60,93,88,53,77,84,86,62,68,53,37,35,36,33,26,26,56,55,89,89,34,30,52,54,74,81,70,64,130

Mean predicted aligned error: 4.12 Å